Protein AF-A0A0F9ZHY0-F1 (afdb_monomer_lite)

Foldseek 3Di:
DLVVLVVLLVVLVVQL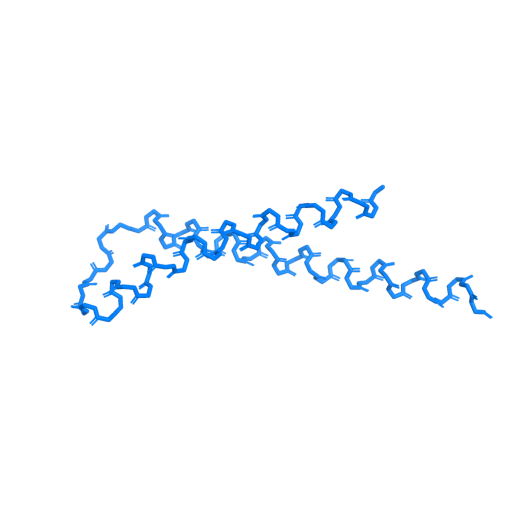VVLVVVVVVCVVVVHPCPPVVSVVSNVVSVVVNVVSVVVSVVVVVVVVVVVD

pLDDT: mean 79.75, std 9.81, range [45.56, 89.31]

Secondary structure (DSSP, 8-state):
-HHHHHHHHHHHHHHHHHHHHHHHHHHHHT-----HHHHHHHHHHHHHHHHHHHHHHHHHHHHHHHT-

Structure (mmCIF, N/CA/C/O backbone):
data_AF-A0A0F9ZHY0-F1
#
_entry.id   AF-A0A0F9ZHY0-F1
#
loop_
_atom_site.group_PDB
_atom_site.id
_atom_site.type_symbol
_atom_site.label_atom_id
_atom_site.label_alt_id
_atom_site.label_comp_id
_atom_site.label_asym_id
_atom_site.label_entity_id
_atom_site.label_seq_id
_atom_site.pdbx_PDB_ins_code
_atom_site.Cartn_x
_atom_site.Cartn_y
_atom_site.Cartn_z
_atom_site.occupancy
_atom_site.B_iso_or_equiv
_atom_site.auth_seq_id
_atom_site.auth_comp_id
_atom_site.auth_asym_id
_atom_site.auth_atom_id
_atom_site.pdbx_PDB_model_num
ATOM 1 N N . MET A 1 1 ? -7.308 2.216 19.996 1.00 62.03 1 MET A N 1
ATOM 2 C CA . MET A 1 1 ? -7.072 1.238 18.906 1.00 62.03 1 MET A CA 1
ATOM 3 C C . MET A 1 1 ? -7.561 1.706 17.535 1.00 62.03 1 MET A C 1
ATOM 5 O O . MET A 1 1 ? -6.744 1.732 16.629 1.00 62.03 1 MET A O 1
ATOM 9 N N . LYS A 1 2 ? -8.818 2.147 17.356 1.00 66.62 2 LYS A N 1
ATOM 10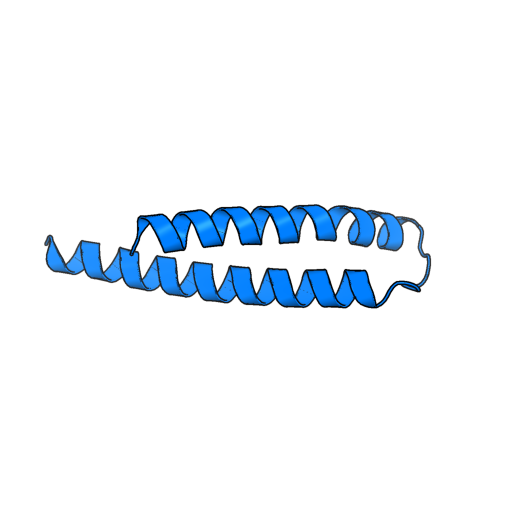 C CA . LYS A 1 2 ? -9.350 2.539 16.027 1.00 66.62 2 LYS A CA 1
ATOM 11 C C . LYS A 1 2 ? -8.536 3.602 15.279 1.00 66.62 2 LYS A C 1
ATOM 13 O O . LYS A 1 2 ? -8.158 3.381 14.138 1.00 66.62 2 LYS A O 1
ATOM 18 N N . ARG A 1 3 ? -8.149 4.684 15.966 1.00 73.69 3 ARG A N 1
ATOM 19 C CA . ARG A 1 3 ? -7.303 5.751 15.393 1.00 73.69 3 ARG A CA 1
ATOM 20 C C . ARG A 1 3 ? -5.925 5.261 14.921 1.00 73.69 3 ARG A C 1
ATOM 22 O O . ARG A 1 3 ? -5.361 5.840 14.002 1.00 73.69 3 ARG A O 1
ATOM 29 N N . LEU A 1 4 ? -5.366 4.221 15.552 1.00 77.62 4 LEU A N 1
ATOM 30 C CA . LEU A 1 4 ? -4.084 3.634 15.136 1.00 77.62 4 LEU A CA 1
ATOM 31 C C . LEU A 1 4 ? -4.255 2.777 13.879 1.00 77.62 4 LEU A C 1
ATOM 33 O O . LEU A 1 4 ? -3.437 2.880 12.974 1.00 77.62 4 LEU A O 1
ATOM 37 N N . ILE A 1 5 ? -5.342 2.002 13.797 1.00 77.88 5 ILE A N 1
ATOM 38 C CA . ILE A 1 5 ? -5.686 1.202 12.611 1.00 77.88 5 ILE A CA 1
ATOM 39 C C . ILE A 1 5 ? -5.935 2.117 11.405 1.00 77.88 5 ILE A C 1
ATOM 41 O O . ILE A 1 5 ? -5.430 1.851 10.319 1.00 77.88 5 ILE A O 1
ATOM 45 N N . GLU A 1 6 ? -6.648 3.230 11.592 1.00 77.69 6 GLU A N 1
ATOM 46 C CA . GLU A 1 6 ? -6.878 4.214 10.525 1.00 77.69 6 GLU A CA 1
ATOM 47 C C . GLU A 1 6 ? -5.581 4.877 10.053 1.00 77.69 6 GLU A C 1
ATOM 49 O O . GLU A 1 6 ? -5.338 4.949 8.850 1.00 77.69 6 GLU A O 1
ATOM 54 N N . LYS A 1 7 ? -4.706 5.300 10.975 1.00 82.00 7 LYS A N 1
ATOM 55 C CA . LYS A 1 7 ? -3.393 5.855 10.610 1.00 82.00 7 LYS A CA 1
ATOM 56 C C . LYS A 1 7 ? -2.517 4.830 9.884 1.00 82.00 7 LYS A C 1
ATOM 58 O O . LYS A 1 7 ? -1.946 5.161 8.851 1.00 82.00 7 LYS A O 1
ATOM 63 N N . ALA A 1 8 ? -2.448 3.591 10.373 1.00 81.31 8 ALA A N 1
ATOM 64 C CA . ALA A 1 8 ? -1.696 2.509 9.733 1.00 81.31 8 ALA A CA 1
ATOM 65 C C . ALA A 1 8 ? -2.234 2.184 8.330 1.00 81.31 8 ALA A C 1
ATOM 67 O O . ALA A 1 8 ? -1.460 1.957 7.399 1.00 81.31 8 ALA A O 1
ATOM 68 N N . ARG A 1 9 ? -3.558 2.239 8.145 1.00 79.75 9 ARG A N 1
ATOM 69 C CA . ARG A 1 9 ? -4.205 2.081 6.840 1.00 79.75 9 ARG A CA 1
ATOM 70 C C . ARG A 1 9 ? -3.848 3.219 5.882 1.00 79.75 9 ARG A C 1
ATOM 72 O O . ARG A 1 9 ? -3.538 2.948 4.731 1.00 79.75 9 ARG A O 1
ATOM 79 N N . ILE A 1 10 ? -3.861 4.472 6.340 1.00 85.19 10 ILE A N 1
ATOM 80 C CA . ILE A 1 10 ? -3.473 5.624 5.507 1.00 85.19 10 ILE A CA 1
ATOM 81 C C . ILE A 1 10 ? -2.000 5.518 5.100 1.00 85.19 10 ILE A C 1
ATOM 83 O O . ILE A 1 10 ? -1.677 5.690 3.932 1.00 85.19 10 ILE A O 1
ATOM 87 N N . ILE A 1 11 ? -1.110 5.184 6.038 1.00 86.69 11 ILE A N 1
ATOM 88 C CA . ILE A 1 11 ? 0.327 5.051 5.763 1.00 86.69 11 ILE A CA 1
ATOM 89 C C . ILE A 1 11 ? 0.595 3.912 4.772 1.00 86.69 11 ILE A C 1
ATOM 91 O O . ILE A 1 11 ? 1.306 4.116 3.791 1.00 86.69 11 ILE A O 1
ATOM 95 N N . SER A 1 12 ? 0.002 2.733 4.994 1.00 81.94 12 SER A N 1
ATOM 96 C CA . SER A 1 12 ? 0.157 1.594 4.079 1.00 81.94 12 SER A CA 1
ATOM 97 C C . SER A 1 12 ? -0.420 1.901 2.699 1.00 81.94 12 SER A C 1
ATOM 99 O O . SER A 1 12 ? 0.233 1.615 1.701 1.00 81.94 12 SER A O 1
ATOM 101 N N . PHE A 1 13 ? -1.566 2.581 2.616 1.00 85.94 13 PHE A N 1
ATOM 102 C CA . PHE A 1 13 ? -2.128 3.033 1.345 1.00 85.94 13 PHE A CA 1
ATOM 103 C C . PHE A 1 13 ? -1.177 3.964 0.588 1.00 85.94 13 PHE A C 1
ATOM 105 O O . PHE A 1 13 ? -0.884 3.718 -0.579 1.00 85.94 13 PHE A O 1
ATOM 112 N N . THR A 1 14 ? -0.641 4.987 1.258 1.00 87.94 14 THR A N 1
ATOM 113 C CA . THR A 1 14 ? 0.300 5.938 0.649 1.00 87.94 14 THR A CA 1
ATOM 114 C C . THR A 1 14 ? 1.579 5.246 0.177 1.00 87.94 14 THR A C 1
ATOM 116 O O . THR A 1 14 ? 2.039 5.514 -0.930 1.00 87.94 14 THR A O 1
ATOM 119 N N . ALA A 1 15 ? 2.132 4.318 0.965 1.00 85.75 15 ALA A N 1
ATOM 120 C CA . ALA A 1 15 ? 3.298 3.527 0.565 1.00 85.75 15 ALA A CA 1
ATOM 121 C C . ALA A 1 15 ? 3.005 2.639 -0.659 1.00 85.75 15 ALA A C 1
ATOM 123 O O . ALA A 1 15 ? 3.825 2.530 -1.574 1.00 85.75 15 ALA A O 1
ATOM 124 N N . THR A 1 16 ? 1.811 2.046 -0.709 1.00 86.25 16 THR A N 1
ATOM 125 C CA . THR A 1 16 ? 1.370 1.229 -1.848 1.00 86.25 16 THR A CA 1
ATOM 126 C C . THR A 1 16 ? 1.232 2.093 -3.104 1.00 86.25 16 THR A C 1
ATOM 128 O O . THR A 1 16 ? 1.754 1.734 -4.150 1.00 86.25 16 THR A O 1
ATOM 131 N N . LEU A 1 17 ? 0.635 3.284 -2.991 1.00 87.94 17 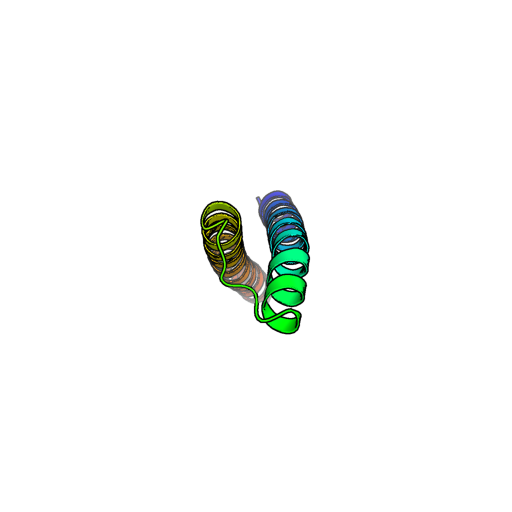LEU A N 1
ATOM 132 C CA . LEU A 1 17 ? 0.518 4.260 -4.083 1.00 87.94 17 LEU A CA 1
ATOM 133 C C . LEU A 1 17 ? 1.878 4.732 -4.606 1.00 87.94 17 LEU A C 1
ATOM 135 O O . LEU A 1 17 ? 2.088 4.784 -5.816 1.00 87.94 17 LEU A O 1
ATOM 139 N N . LEU A 1 18 ? 2.813 5.041 -3.703 1.00 87.88 18 LEU A N 1
ATOM 140 C CA . LEU A 1 18 ? 4.172 5.454 -4.064 1.00 87.88 18 LEU A CA 1
ATOM 141 C C . LEU A 1 18 ? 4.917 4.365 -4.836 1.00 87.88 18 LEU A C 1
ATOM 143 O O . LEU A 1 18 ? 5.687 4.680 -5.738 1.00 87.88 18 LEU A O 1
ATOM 147 N N . THR A 1 19 ? 4.673 3.096 -4.509 1.00 85.19 19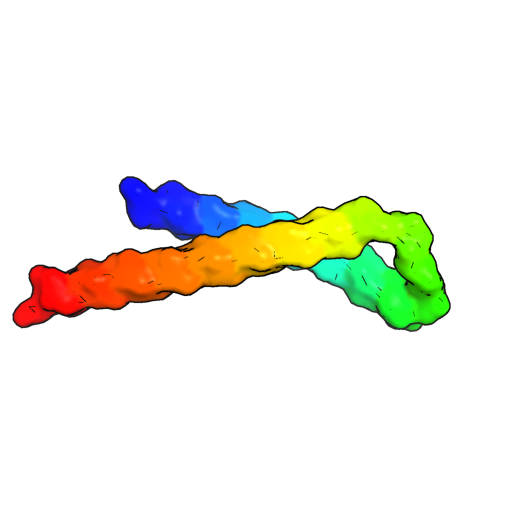 THR A N 1
ATOM 148 C CA . THR A 1 19 ? 5.276 1.950 -5.202 1.00 85.19 19 THR A CA 1
ATOM 149 C C . THR A 1 19 ? 4.527 1.571 -6.487 1.00 85.19 19 THR A C 1
ATOM 151 O O . THR A 1 19 ? 5.150 1.044 -7.405 1.00 85.19 19 THR A O 1
ATOM 154 N N . THR A 1 20 ? 3.242 1.926 -6.632 1.00 87.31 20 THR A N 1
ATOM 155 C CA . THR A 1 20 ? 2.493 1.767 -7.894 1.00 87.31 20 THR A CA 1
ATOM 156 C C . THR A 1 20 ? 3.082 2.611 -9.020 1.00 87.31 20 THR A C 1
ATOM 158 O O . THR A 1 20 ? 3.161 2.143 -10.150 1.00 87.31 20 THR A O 1
ATOM 161 N N . ILE A 1 21 ? 3.486 3.855 -8.742 1.00 86.38 21 ILE A N 1
ATOM 162 C CA . ILE A 1 21 ? 3.975 4.802 -9.759 1.00 86.38 21 ILE A CA 1
ATOM 163 C C . ILE A 1 21 ? 5.163 4.239 -10.567 1.00 86.38 21 ILE A C 1
ATOM 165 O O . ILE A 1 21 ? 5.052 4.169 -11.793 1.00 86.38 21 ILE A O 1
ATOM 169 N N . PRO A 1 22 ? 6.281 3.804 -9.948 1.00 82.25 22 PRO A N 1
ATOM 170 C CA . PRO A 1 22 ? 7.401 3.231 -10.690 1.00 82.25 22 PRO A CA 1
ATOM 171 C C . PRO A 1 22 ? 7.020 1.927 -11.398 1.00 82.25 22 PRO A C 1
ATOM 173 O O . PRO A 1 22 ? 7.480 1.698 -12.516 1.00 82.25 22 PRO A O 1
ATOM 176 N N . LEU A 1 23 ? 6.139 1.108 -10.806 1.00 83.56 23 LEU A N 1
ATOM 177 C CA . LEU A 1 23 ? 5.652 -0.111 -11.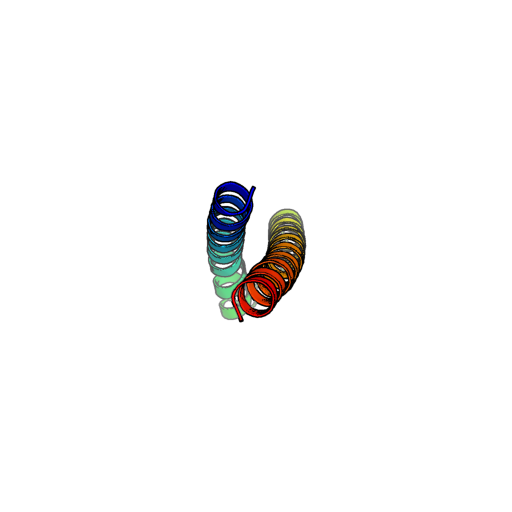454 1.00 83.56 23 LEU A CA 1
ATOM 178 C C . LEU A 1 23 ? 4.868 0.189 -12.732 1.00 83.56 23 LEU A C 1
ATOM 180 O O . LEU A 1 23 ? 5.107 -0.415 -13.774 1.00 83.56 23 LEU A O 1
ATOM 184 N N . PHE A 1 24 ? 3.971 1.167 -12.663 1.00 85.69 24 PHE A N 1
ATOM 185 C CA . PHE A 1 24 ? 3.152 1.596 -13.785 1.00 85.69 24 PHE A CA 1
ATOM 186 C C . PHE A 1 24 ? 3.997 2.220 -14.901 1.00 85.69 24 PHE A C 1
ATOM 188 O O . PHE A 1 24 ? 3.799 1.911 -16.073 1.00 85.69 24 PHE A O 1
ATOM 195 N N . ILE A 1 25 ? 4.988 3.047 -14.550 1.00 84.38 25 ILE A N 1
ATOM 196 C CA . ILE A 1 25 ? 5.915 3.635 -15.527 1.00 84.38 25 ILE A CA 1
ATOM 197 C C . ILE A 1 25 ? 6.738 2.546 -16.227 1.00 84.38 25 ILE A C 1
ATOM 199 O O . ILE A 1 25 ? 6.867 2.584 -17.449 1.00 84.38 25 ILE A O 1
ATOM 203 N N . ASN A 1 26 ? 7.282 1.575 -15.486 1.00 82.69 26 ASN A N 1
ATOM 204 C CA . ASN A 1 26 ? 8.045 0.470 -16.075 1.00 82.69 26 ASN A CA 1
ATOM 205 C C . ASN A 1 26 ? 7.177 -0.404 -16.986 1.00 82.69 26 ASN A C 1
ATOM 207 O O . ASN A 1 26 ? 7.608 -0.732 -18.091 1.00 82.69 26 ASN A O 1
ATOM 211 N N . TYR A 1 27 ? 5.935 -0.685 -16.578 1.00 83.44 27 TYR A N 1
ATOM 212 C CA . TYR A 1 27 ? 4.955 -1.379 -17.413 1.00 83.44 27 TYR A CA 1
ATOM 213 C C . TYR A 1 27 ? 4.709 -0.643 -18.739 1.00 83.44 27 TYR A C 1
ATOM 215 O O . TYR A 1 27 ? 4.793 -1.252 -19.802 1.00 83.44 27 TYR A O 1
ATOM 223 N N . LEU A 1 28 ? 4.492 0.679 -18.702 1.00 87.06 28 LEU A N 1
ATOM 224 C CA . LEU A 1 28 ? 4.295 1.485 -19.916 1.00 87.06 28 LEU A CA 1
ATOM 225 C C . LEU A 1 28 ? 5.537 1.554 -20.811 1.00 87.06 28 LEU A C 1
ATOM 227 O O . LEU A 1 28 ? 5.411 1.714 -22.022 1.00 87.06 28 LEU A O 1
ATOM 231 N N . ARG A 1 29 ? 6.736 1.455 -20.231 1.00 85.81 29 ARG A N 1
ATOM 232 C CA . ARG A 1 29 ? 7.996 1.451 -20.985 1.00 85.81 29 ARG A CA 1
ATOM 233 C C . ARG A 1 29 ? 8.339 0.081 -21.578 1.00 85.81 29 ARG A C 1
ATOM 235 O O . ARG A 1 29 ? 9.286 0.010 -22.354 1.00 85.81 29 ARG A O 1
ATOM 242 N N . GLY A 1 30 ? 7.612 -0.983 -21.219 1.00 80.62 30 GLY A N 1
ATOM 243 C CA . GLY A 1 30 ? 7.911 -2.352 -21.655 1.00 80.62 30 GLY A CA 1
ATOM 244 C C . GLY A 1 30 ? 9.291 -2.843 -21.206 1.00 80.62 30 GLY A C 1
ATOM 245 O O . GLY A 1 30 ? 9.876 -3.704 -21.856 1.00 80.62 30 GLY A O 1
ATOM 246 N N . ILE A 1 31 ? 9.841 -2.255 -20.137 1.00 78.19 31 ILE A N 1
ATOM 247 C CA . ILE A 1 31 ? 11.144 -2.634 -19.585 1.00 78.19 31 ILE A CA 1
ATOM 248 C C . ILE A 1 31 ? 10.895 -3.729 -18.553 1.00 78.19 31 ILE A C 1
ATOM 250 O O . ILE A 1 31 ? 10.083 -3.539 -17.645 1.00 78.19 31 ILE A O 1
ATOM 254 N N . ASP A 1 32 ? 11.610 -4.849 -18.670 1.00 70.75 32 ASP A N 1
ATOM 255 C CA . ASP A 1 32 ? 11.572 -5.900 -17.656 1.00 70.75 32 ASP A CA 1
ATOM 256 C C . ASP A 1 32 ? 11.918 -5.338 -16.275 1.00 70.75 32 ASP A C 1
ATOM 258 O O . ASP A 1 32 ? 12.852 -4.545 -16.109 1.00 70.75 32 ASP A O 1
ATOM 262 N N . PHE A 1 33 ? 11.155 -5.768 -15.271 1.00 68.56 33 PHE A N 1
ATOM 263 C CA . PHE A 1 33 ? 11.345 -5.376 -13.880 1.00 68.56 33 PHE A CA 1
ATOM 264 C C . PHE A 1 33 ? 12.667 -5.930 -13.342 1.00 68.56 33 PHE A C 1
ATOM 266 O O . PHE A 1 33 ? 12.702 -6.990 -12.729 1.00 68.56 33 PHE A O 1
ATOM 273 N N . LYS A 1 34 ? 13.767 -5.204 -13.562 1.00 68.19 34 LYS A N 1
ATOM 274 C CA . LYS A 1 34 ? 15.082 -5.557 -13.004 1.00 68.19 34 LYS A CA 1
ATOM 275 C C . LYS A 1 34 ? 15.148 -5.346 -11.492 1.00 68.19 34 LYS A C 1
ATOM 277 O O . LYS A 1 34 ? 15.872 -6.057 -10.805 1.00 68.19 34 LYS A O 1
ATOM 282 N N . ASP A 1 35 ? 14.368 -4.399 -10.976 1.00 70.25 35 ASP A N 1
ATOM 283 C CA . ASP A 1 35 ? 14.289 -4.104 -9.548 1.00 70.25 35 ASP A CA 1
ATOM 284 C C . ASP A 1 35 ? 13.159 -4.901 -8.885 1.00 70.25 35 ASP A C 1
ATOM 286 O O . ASP A 1 35 ? 12.110 -4.358 -8.520 1.00 70.25 35 ASP A O 1
ATOM 290 N N . GLU A 1 36 ? 13.385 -6.206 -8.700 1.00 80.44 36 GLU A N 1
ATOM 291 C CA . GLU A 1 36 ? 12.474 -7.106 -7.971 1.00 80.44 36 GLU A CA 1
ATOM 292 C C . GLU A 1 36 ? 12.095 -6.557 -6.587 1.00 80.44 36 GLU A C 1
ATOM 294 O O . GLU A 1 36 ? 10.979 -6.759 -6.110 1.00 80.44 36 GLU A O 1
ATOM 299 N N . LEU A 1 37 ? 12.994 -5.802 -5.948 1.00 83.69 37 LEU A N 1
ATOM 300 C CA . LEU A 1 37 ? 12.779 -5.222 -4.625 1.00 83.69 37 LEU A CA 1
ATOM 301 C C . LEU A 1 37 ? 11.554 -4.297 -4.590 1.00 83.69 37 LEU A C 1
ATOM 303 O O . LEU A 1 37 ? 10.766 -4.374 -3.649 1.00 83.69 37 LEU A O 1
ATOM 307 N N . ILE A 1 38 ? 11.354 -3.464 -5.618 1.00 81.44 38 ILE A N 1
ATOM 308 C CA . ILE A 1 38 ? 10.202 -2.548 -5.696 1.00 81.44 38 ILE A CA 1
ATOM 309 C C . ILE A 1 38 ? 8.907 -3.343 -5.872 1.00 81.44 38 ILE A C 1
ATOM 311 O O . ILE A 1 38 ? 7.897 -3.020 -5.243 1.00 81.44 38 ILE A O 1
ATOM 315 N N . VAL A 1 39 ? 8.949 -4.402 -6.686 1.00 83.75 39 VAL A N 1
ATOM 316 C CA . VAL A 1 39 ? 7.815 -5.308 -6.903 1.00 83.75 39 VAL A CA 1
ATOM 317 C C . VAL A 1 39 ? 7.426 -5.984 -5.587 1.00 83.75 39 VAL A C 1
ATOM 319 O O . VAL A 1 39 ? 6.264 -5.920 -5.184 1.00 83.75 39 VAL A O 1
ATOM 322 N N . TYR A 1 40 ? 8.392 -6.561 -4.866 1.00 87.44 40 TYR A N 1
ATOM 323 C CA . TYR A 1 40 ? 8.144 -7.190 -3.570 1.00 87.44 40 TYR A CA 1
ATOM 324 C C . TYR A 1 40 ? 7.608 -6.193 -2.543 1.00 87.44 40 TYR A C 1
ATOM 326 O O . TYR A 1 40 ? 6.618 -6.491 -1.875 1.00 87.44 40 TYR A O 1
ATOM 334 N N . LEU A 1 41 ? 8.204 -4.999 -2.437 1.00 86.00 41 LEU A N 1
ATOM 335 C CA . LEU A 1 41 ? 7.716 -3.957 -1.532 1.00 86.00 41 LEU A CA 1
ATOM 336 C C . LEU A 1 41 ? 6.259 -3.601 -1.833 1.00 86.00 41 LEU A C 1
ATOM 338 O O . LEU A 1 41 ? 5.449 -3.536 -0.912 1.00 86.00 41 LEU A O 1
ATOM 342 N N . HIS A 1 42 ? 5.914 -3.406 -3.107 1.00 87.06 42 HIS A N 1
ATOM 343 C CA . HIS A 1 42 ? 4.553 -3.073 -3.512 1.00 87.06 42 HIS A CA 1
ATOM 344 C C . HIS A 1 42 ? 3.552 -4.165 -3.132 1.00 87.06 42 HIS A C 1
ATOM 346 O O . HIS A 1 42 ? 2.522 -3.872 -2.525 1.00 87.06 42 HIS A O 1
ATOM 352 N N . ILE A 1 43 ? 3.865 -5.425 -3.449 1.00 87.62 43 ILE A N 1
ATOM 353 C CA . ILE A 1 43 ? 2.990 -6.566 -3.158 1.00 87.62 43 ILE A CA 1
ATOM 354 C C . ILE A 1 43 ? 2.780 -6.700 -1.647 1.00 87.62 43 ILE A C 1
ATOM 356 O O . ILE A 1 43 ? 1.642 -6.822 -1.194 1.00 87.62 43 ILE A O 1
ATOM 360 N N . TRP A 1 44 ? 3.852 -6.628 -0.853 1.00 87.88 44 TRP A N 1
ATOM 361 C CA . TRP A 1 44 ? 3.759 -6.751 0.602 1.00 87.88 44 TRP A CA 1
ATOM 362 C C . TRP A 1 44 ? 3.028 -5.571 1.245 1.00 87.88 44 TRP A C 1
ATOM 364 O O . TRP A 1 44 ? 2.161 -5.789 2.094 1.00 87.88 44 TRP A O 1
ATOM 374 N N . PHE A 1 45 ? 3.300 -4.330 0.825 1.00 86.56 45 PHE A N 1
ATOM 375 C CA . PHE A 1 45 ? 2.556 -3.168 1.318 1.00 86.56 45 PHE A CA 1
ATOM 376 C C . PHE A 1 45 ? 1.080 -3.223 0.923 1.00 86.56 45 PHE A C 1
ATOM 378 O O . PHE A 1 45 ? 0.225 -2.941 1.764 1.00 86.56 45 PHE A O 1
ATOM 385 N N . GLY A 1 46 ? 0.773 -3.664 -0.299 1.00 86.12 46 GLY A N 1
ATOM 386 C CA . GLY A 1 46 ? -0.594 -3.871 -0.765 1.00 86.12 46 GLY A CA 1
ATOM 387 C C . GLY A 1 46 ? -1.330 -4.955 0.024 1.00 86.12 46 GLY A C 1
ATOM 388 O O . GLY A 1 46 ? -2.466 -4.741 0.450 1.00 86.12 46 GLY A O 1
ATOM 389 N N . ALA A 1 47 ? -0.677 -6.088 0.299 1.00 87.50 47 ALA A N 1
ATOM 390 C CA . ALA A 1 47 ? -1.241 -7.164 1.111 1.00 87.50 47 ALA A CA 1
ATOM 391 C C . ALA A 1 47 ? -1.528 -6.699 2.547 1.00 87.50 47 ALA A C 1
ATOM 393 O O . ALA A 1 47 ? -2.629 -6.899 3.062 1.00 87.50 47 ALA A O 1
ATOM 394 N N .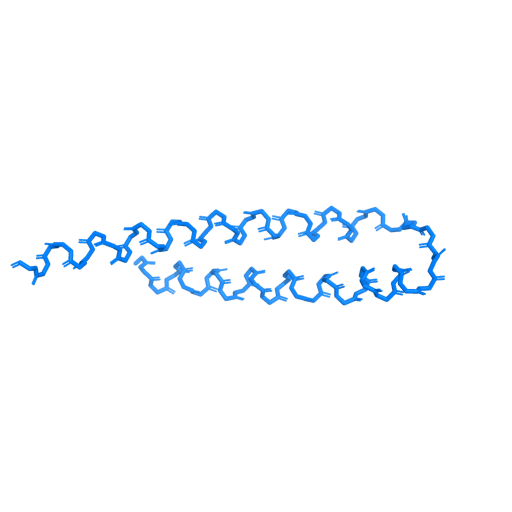 ILE A 1 48 ? -0.567 -6.014 3.176 1.00 86.81 48 ILE A N 1
ATOM 395 C CA . ILE A 1 48 ? -0.723 -5.444 4.520 1.00 86.81 48 ILE A CA 1
ATOM 396 C C . ILE A 1 48 ? -1.874 -4.431 4.542 1.00 86.81 48 ILE A C 1
ATOM 398 O O . ILE A 1 48 ? -2.738 -4.499 5.420 1.00 86.81 48 ILE A O 1
ATOM 402 N N . PHE A 1 49 ? -1.933 -3.527 3.561 1.00 86.12 49 PHE A N 1
ATOM 403 C CA . PHE A 1 49 ? -3.028 -2.569 3.415 1.00 86.12 49 PHE A CA 1
ATOM 404 C C . PHE A 1 49 ? -4.388 -3.272 3.329 1.00 86.12 49 PHE A C 1
ATOM 406 O O . PHE A 1 49 ? -5.325 -2.884 4.030 1.00 86.12 49 PHE A O 1
ATOM 413 N N . PHE A 1 50 ? -4.496 -4.326 2.517 1.00 87.25 50 PHE A N 1
ATOM 414 C CA . PHE A 1 50 ? -5.738 -5.072 2.334 1.00 87.25 50 PHE A CA 1
ATOM 415 C C . PHE A 1 50 ? -6.202 -5.747 3.632 1.00 87.25 50 PHE A C 1
ATOM 417 O O . PHE A 1 50 ? -7.366 -5.619 4.020 1.00 87.25 50 PHE A O 1
ATOM 424 N N . VAL A 1 51 ? -5.283 -6.382 4.367 1.00 89.31 51 VAL A N 1
ATOM 425 C CA . VAL A 1 51 ? -5.570 -6.981 5.681 1.00 89.31 51 VAL A CA 1
ATOM 426 C C . VAL A 1 51 ? -6.049 -5.917 6.674 1.00 89.31 51 VAL A C 1
ATOM 428 O O . VAL A 1 51 ? -7.087 -6.095 7.317 1.00 89.31 51 VAL A O 1
ATOM 431 N N . PHE A 1 52 ? -5.358 -4.776 6.769 1.00 84.88 52 PHE A N 1
ATOM 432 C CA . PHE A 1 52 ? -5.780 -3.677 7.644 1.00 84.88 52 PHE A CA 1
ATOM 433 C C . PHE A 1 52 ? -7.126 -3.071 7.232 1.00 84.88 52 PHE A C 1
ATOM 435 O O . PHE A 1 52 ? -7.911 -2.684 8.101 1.00 84.88 52 PHE A O 1
ATOM 442 N N . ALA A 1 53 ? -7.425 -3.003 5.934 1.00 84.00 53 ALA A N 1
ATOM 443 C CA . ALA A 1 53 ? -8.707 -2.524 5.432 1.00 84.00 53 ALA A CA 1
ATOM 444 C C . ALA A 1 53 ? -9.860 -3.452 5.846 1.00 84.00 53 ALA A C 1
ATOM 446 O O . ALA A 1 53 ? -10.872 -2.965 6.354 1.00 84.00 53 ALA A O 1
ATOM 447 N N . ILE A 1 54 ? -9.687 -4.773 5.716 1.00 88.06 54 ILE A N 1
ATOM 448 C CA . ILE A 1 54 ? -10.675 -5.765 6.168 1.00 88.06 54 ILE A CA 1
ATOM 449 C C . ILE A 1 54 ? -10.861 -5.688 7.686 1.00 88.06 54 ILE A C 1
ATOM 451 O O . ILE A 1 54 ? -11.993 -5.595 8.163 1.00 88.06 54 ILE A O 1
ATOM 455 N N . LEU A 1 55 ? -9.769 -5.659 8.455 1.00 85.75 55 LEU A N 1
ATOM 456 C CA . LEU A 1 55 ? -9.832 -5.528 9.914 1.00 85.75 55 LEU A CA 1
ATOM 457 C C . LEU A 1 55 ? -10.567 -4.249 10.333 1.00 85.75 55 LEU A C 1
ATOM 459 O O . LEU A 1 55 ? -11.433 -4.287 11.206 1.00 85.75 55 LEU A O 1
ATOM 463 N N . SER A 1 56 ? -10.278 -3.122 9.678 1.00 80.50 56 SER A N 1
ATOM 464 C CA . SER A 1 56 ? -10.971 -1.852 9.908 1.00 80.50 56 SER A CA 1
ATOM 465 C C . SER A 1 56 ? -12.467 -1.955 9.601 1.00 80.50 56 SER A C 1
ATOM 467 O O . SER A 1 56 ? -13.282 -1.469 10.386 1.00 80.50 56 SER A O 1
ATOM 469 N N . MET A 1 57 ? -12.844 -2.627 8.508 1.00 81.69 57 MET A N 1
ATOM 470 C CA . MET A 1 57 ? -14.242 -2.847 8.138 1.00 81.69 57 MET A CA 1
ATOM 471 C C . MET A 1 57 ? -14.982 -3.695 9.180 1.00 81.69 57 MET A C 1
ATOM 473 O O . MET A 1 57 ? -16.085 -3.331 9.583 1.00 81.69 57 MET A O 1
ATOM 477 N N . ILE A 1 58 ? -14.366 -4.775 9.672 1.00 86.62 58 ILE A N 1
ATOM 478 C CA . ILE A 1 58 ? -14.945 -5.647 10.708 1.00 86.62 58 ILE A CA 1
ATOM 479 C C . ILE A 1 58 ? -15.113 -4.885 12.031 1.00 86.62 58 ILE A C 1
ATOM 481 O O . ILE A 1 58 ? -16.186 -4.916 12.635 1.00 86.62 58 ILE A O 1
ATOM 485 N N . VAL A 1 59 ? -14.080 -4.156 12.466 1.00 82.38 59 VAL A N 1
ATOM 486 C CA . VAL A 1 59 ? -14.103 -3.371 13.713 1.00 82.38 59 VAL A CA 1
ATOM 487 C C . VAL A 1 59 ? -15.144 -2.250 13.656 1.00 82.38 59 VAL A C 1
ATOM 489 O O . VAL A 1 59 ? -15.821 -1.981 14.649 1.00 82.38 59 VAL A O 1
ATOM 492 N N . ASN A 1 60 ? -15.305 -1.597 12.504 1.00 76.56 60 ASN A N 1
ATOM 493 C CA . ASN A 1 60 ? -16.324 -0.563 12.325 1.00 76.56 60 ASN A CA 1
ATOM 494 C C . ASN A 1 60 ? -17.739 -1.140 12.185 1.00 76.56 60 ASN A C 1
ATOM 496 O O . ASN A 1 60 ? -18.698 -0.469 12.560 1.00 76.56 60 ASN A O 1
ATOM 500 N N . LYS A 1 61 ? -17.884 -2.377 11.691 1.00 74.50 61 LYS A N 1
ATOM 501 C CA . LYS A 1 61 ? -19.176 -3.070 11.639 1.00 74.50 61 LYS A CA 1
ATOM 502 C C . LYS A 1 61 ? -19.676 -3.439 13.040 1.00 74.50 61 LYS A C 1
ATOM 504 O O . LYS A 1 61 ? -20.826 -3.146 13.344 1.00 74.50 61 LYS A O 1
ATOM 509 N N . LYS A 1 62 ? -18.808 -3.978 13.908 1.00 63.38 62 LYS A N 1
ATOM 510 C CA . LYS A 1 62 ? -19.156 -4.311 15.304 1.00 63.38 62 LYS A CA 1
ATOM 511 C C . LYS A 1 62 ? -19.647 -3.102 16.109 1.00 63.38 62 LYS A C 1
ATOM 513 O O . LYS A 1 62 ? -20.655 -3.198 16.794 1.00 63.38 62 LYS A O 1
ATOM 518 N N . ASP A 1 63 ? -19.006 -1.945 15.953 1.00 62.66 63 ASP A N 1
ATOM 519 C CA . ASP A 1 63 ? -19.416 -0.711 16.652 1.00 62.66 63 ASP A CA 1
ATOM 520 C C . ASP A 1 63 ? -20.812 -0.211 16.257 1.00 62.66 63 ASP A C 1
ATOM 522 O O . ASP A 1 63 ? -21.464 0.496 17.022 1.00 62.66 63 ASP A O 1
ATOM 526 N N . LYS A 1 64 ? -21.247 -0.521 15.030 1.00 59.78 64 LYS A N 1
ATOM 527 C CA . LYS A 1 64 ? -22.583 -0.170 14.538 1.00 59.78 64 LYS A CA 1
ATOM 528 C C . LYS A 1 64 ? -23.666 -1.096 15.087 1.00 59.78 64 LYS A C 1
ATOM 530 O O . LYS A 1 64 ? -24.808 -0.659 15.169 1.00 59.78 64 LYS A O 1
ATOM 535 N N . GLU A 1 65 ? -23.323 -2.335 15.429 1.00 60.03 65 GLU A N 1
ATOM 536 C CA . GLU A 1 65 ? -24.245 -3.299 16.043 1.00 60.03 65 GLU A CA 1
ATOM 537 C C . GLU A 1 65 ? -24.369 -3.081 17.558 1.00 60.03 65 GLU A C 1
ATOM 539 O O . GLU A 1 65 ? -25.456 -3.230 18.089 1.00 60.03 65 GLU A O 1
ATOM 544 N N . GLU A 1 66 ? -23.307 -2.638 18.241 1.00 54.78 66 GLU A N 1
ATOM 545 C CA . GLU A 1 66 ? -23.330 -2.342 19.688 1.00 54.78 66 GLU A CA 1
ATOM 546 C C . GLU A 1 66 ? -24.068 -1.038 20.055 1.00 54.78 66 GLU A C 1
ATOM 548 O O . GLU A 1 66 ? -24.441 -0.830 21.206 1.00 54.78 66 GLU A O 1
ATOM 553 N N . LYS A 1 67 ? -24.266 -0.135 19.086 1.00 52.16 67 LYS A N 1
ATOM 554 C CA . LYS A 1 67 ? -24.990 1.140 19.261 1.00 52.16 67 LYS A CA 1
ATOM 555 C C . LYS A 1 67 ? -26.459 1.097 18.823 1.00 52.16 67 LYS A C 1
ATOM 557 O O . LYS A 1 67 ? -27.095 2.152 18.798 1.00 52.16 67 LYS A O 1
ATOM 562 N N . LYS A 1 68 ? -26.968 -0.065 18.419 1.00 45.56 68 LYS A N 1
ATOM 563 C CA . LYS A 1 68 ? -28.336 -0.240 17.926 1.00 45.56 68 LYS A CA 1
ATOM 564 C C . LYS A 1 68 ? -29.160 -1.037 18.925 1.00 45.56 68 LYS A C 1
ATOM 566 O O . LYS A 1 68 ? -30.354 -0.698 19.052 1.00 45.56 68 LYS A O 1
#

Sequence (68 aa):
MKRLIEKARIISFTATLLTTIPLFINYLRGIDFKDELIVYLHIWFGAIFFVFAILSMIVNKKDKEEKK

Radius of gyration: 16.01 Å; chains: 1; bounding box: 43×13×41 Å

Organism: NCBI:txid1619089